Protein AF-A0A417CLR3-F1 (afdb_monomer_lite)

Sequence (162 aa):
MKLKFNLYDEKLYGVNLYFGVDGDDENGKVTCAIEYNNETLTKQTFSVKELASLTEGTSLNSVEILVNDFEKRDGEYTVVIKGTGISSETRVSLLGNINTGSYFRYEESGSYGEYYSILYAIETLNPKHPYVWACALIFALSLLSSYVFYISYEESKVETVK

Radius of gyration: 26.3 Å; chains: 1; bounding box: 64×35×83 Å

Secondary structure (DSSP, 8-state):
-EEEEEESS-EEEEEEE-EEEESS---SEEEEEEEETTEEEEEEEEEHHHH----TTSPPPPEEEE-S---B--EEEEEEEEEES--TT-EEEE---TT--EEEE-TTT-PEEEESS-SEEEEEE----TTHHHHHHHHHHHHHHHHHHHHHHHHHHHHTT-

Foldseek 3Di:
DKDKDWDDLWFFFKKWWFKEKDADDQAWKKKKFKDDPNDTQFIDIDGSVVRHPDDPPDWGDIDITGRPDRDDDGTMMMIDIDIDGDDPRMDMDTFFRAPAFDFDQDPVPSHTDTDHRHSMDTDTDNPDPVCPVVVVVVVVVVVVVVVVVVVVVVVVVVVVVD

Structure (mmCIF, N/CA/C/O backbone):
data_AF-A0A417CLR3-F1
#
_entry.id   AF-A0A417CLR3-F1
#
loop_
_atom_site.group_PDB
_atom_site.id
_atom_site.type_symbol
_atom_site.label_atom_id
_atom_site.label_alt_id
_atom_site.label_comp_id
_atom_site.label_asym_id
_atom_site.label_entity_id
_atom_site.label_seq_id
_atom_site.pdbx_PDB_ins_code
_atom_site.Cartn_x
_atom_site.Cartn_y
_atom_site.Cartn_z
_atom_site.occupancy
_atom_site.B_iso_or_equiv
_atom_site.auth_seq_id
_atom_site.auth_comp_id
_atom_site.auth_asym_id
_atom_site.auth_atom_id
_atom_site.pdbx_PDB_model_num
ATOM 1 N N . MET A 1 1 ? -10.154 -6.281 1.784 1.00 88.00 1 MET A N 1
ATOM 2 C CA . MET A 1 1 ? -10.054 -5.515 0.522 1.00 88.00 1 MET A CA 1
ATOM 3 C C . MET A 1 1 ? -8.765 -5.897 -0.199 1.00 88.00 1 MET A C 1
ATOM 5 O O . MET A 1 1 ? -7.825 -6.313 0.472 1.00 88.00 1 MET A O 1
ATOM 9 N N . LYS A 1 2 ? -8.725 -5.801 -1.534 1.00 91.50 2 LYS A N 1
ATOM 10 C CA . LYS A 1 2 ? -7.504 -5.969 -2.336 1.00 91.50 2 LYS A CA 1
ATOM 11 C C . LYS A 1 2 ? -7.373 -4.801 -3.317 1.00 91.50 2 LYS A C 1
ATOM 13 O O . LYS A 1 2 ? -8.350 -4.498 -3.995 1.00 91.50 2 LYS A O 1
ATOM 18 N N . LEU A 1 3 ? -6.203 -4.175 -3.382 1.00 90.38 3 LEU A N 1
ATOM 19 C CA . LEU A 1 3 ? -5.827 -3.181 -4.393 1.00 90.38 3 LEU A CA 1
ATOM 20 C C . LEU A 1 3 ? -4.768 -3.802 -5.297 1.00 90.38 3 LEU A C 1
ATOM 22 O O . LEU A 1 3 ? -3.906 -4.516 -4.795 1.00 90.38 3 LEU A O 1
ATOM 26 N N . LYS A 1 4 ? -4.826 -3.544 -6.600 1.00 91.75 4 LYS A N 1
ATOM 27 C CA . LYS A 1 4 ? -3.886 -4.099 -7.577 1.00 91.75 4 LYS A CA 1
ATOM 28 C C . LYS A 1 4 ? -3.225 -2.981 -8.366 1.00 91.75 4 LYS A C 1
ATOM 30 O O . LYS A 1 4 ? -3.901 -2.022 -8.731 1.00 91.75 4 LYS A O 1
ATOM 35 N N . PHE A 1 5 ? -1.937 -3.122 -8.641 1.00 87.94 5 PHE A N 1
ATOM 36 C CA . PHE A 1 5 ? -1.185 -2.211 -9.500 1.00 87.94 5 PHE A CA 1
ATOM 37 C C . PHE A 1 5 ? -0.044 -2.953 -10.197 1.00 87.94 5 PHE A C 1
ATOM 39 O O . PHE A 1 5 ? 0.398 -3.993 -9.720 1.00 87.94 5 PHE A O 1
ATOM 46 N N . ASN A 1 6 ? 0.430 -2.416 -11.319 1.00 86.88 6 ASN A N 1
ATOM 47 C CA . ASN A 1 6 ? 1.553 -2.978 -12.065 1.00 86.88 6 ASN A CA 1
ATOM 48 C C . ASN A 1 6 ? 2.767 -2.061 -11.958 1.00 86.88 6 ASN A C 1
ATOM 50 O O . ASN A 1 6 ? 2.616 -0.842 -12.037 1.00 86.88 6 ASN A O 1
ATOM 54 N N . LEU A 1 7 ? 3.950 -2.656 -11.834 1.00 83.62 7 LEU A N 1
ATOM 55 C CA . LEU A 1 7 ? 5.230 -1.965 -11.975 1.00 83.62 7 LEU A CA 1
ATOM 56 C C . LEU A 1 7 ? 6.021 -2.570 -13.136 1.00 83.62 7 LEU A C 1
ATOM 58 O O . LEU A 1 7 ? 5.931 -3.773 -13.390 1.00 83.62 7 LEU A O 1
ATOM 62 N N . TYR A 1 8 ? 6.788 -1.727 -13.825 1.00 79.38 8 TYR A N 1
ATOM 63 C CA . TYR A 1 8 ? 7.633 -2.106 -14.957 1.00 79.38 8 TYR A CA 1
ATOM 64 C C . TYR A 1 8 ? 8.989 -1.412 -14.831 1.00 79.38 8 TYR A C 1
ATOM 66 O O . TYR A 1 8 ? 9.036 -0.189 -14.823 1.00 79.38 8 TYR A O 1
ATOM 74 N N . ASP A 1 9 ? 10.066 -2.187 -14.741 1.00 77.56 9 ASP A N 1
ATOM 75 C CA . ASP A 1 9 ? 11.462 -1.759 -14.562 1.00 77.56 9 ASP A CA 1
ATOM 76 C C . ASP A 1 9 ? 11.731 -0.900 -13.304 1.00 77.56 9 ASP A C 1
ATOM 78 O O . ASP A 1 9 ? 12.773 -0.251 -13.163 1.00 77.56 9 ASP A O 1
ATOM 82 N N . GLU A 1 10 ? 10.825 -0.960 -12.331 1.00 77.50 10 GLU A N 1
ATOM 83 C CA . GLU A 1 10 ? 10.840 -0.168 -11.099 1.00 77.50 10 GLU A CA 1
ATOM 84 C C . GLU A 1 10 ? 11.067 -1.066 -9.874 1.00 77.50 10 GLU A C 1
ATOM 86 O O . GLU A 1 10 ? 10.641 -2.224 -9.835 1.00 77.50 10 GLU A O 1
ATOM 91 N N . LYS A 1 11 ? 11.730 -0.538 -8.837 1.00 82.50 11 LYS A N 1
ATOM 92 C CA . LYS A 1 11 ? 11.817 -1.212 -7.531 1.00 82.50 11 LYS A CA 1
ATOM 93 C C . LYS A 1 11 ? 10.723 -0.680 -6.628 1.00 82.50 11 LYS A C 1
ATOM 95 O O . LYS A 1 11 ? 10.694 0.519 -6.377 1.00 82.50 11 LYS A O 1
ATOM 100 N N . LEU A 1 12 ? 9.868 -1.546 -6.093 1.00 86.00 12 LEU A N 1
ATOM 101 C CA . LEU A 1 12 ? 8.887 -1.125 -5.097 1.00 86.00 12 LEU A CA 1
ATOM 102 C C . LEU A 1 12 ? 9.596 -0.812 -3.773 1.00 86.00 12 LEU A C 1
ATOM 104 O O . LEU A 1 12 ? 10.227 -1.690 -3.190 1.00 86.00 12 LEU A O 1
ATOM 108 N N . TYR A 1 13 ? 9.483 0.429 -3.309 1.00 86.06 13 TYR A N 1
ATOM 109 C CA . TYR A 1 13 ? 9.964 0.854 -1.996 1.00 86.06 13 TYR A CA 1
ATOM 110 C C . TYR A 1 13 ? 8.880 0.670 -0.935 1.00 86.06 13 TYR A C 1
ATOM 112 O O . TYR A 1 13 ? 9.125 0.092 0.123 1.00 86.06 13 TYR A O 1
ATOM 120 N N . GLY A 1 14 ? 7.654 1.086 -1.249 1.00 87.25 14 GLY A N 1
ATOM 121 C CA . GLY A 1 14 ? 6.552 1.003 -0.308 1.00 87.25 14 GLY A CA 1
ATOM 122 C C . GLY A 1 14 ? 5.226 1.489 -0.870 1.00 87.25 14 GLY A C 1
ATOM 123 O O . GLY A 1 14 ? 5.112 1.888 -2.032 1.00 87.25 14 GLY A O 1
ATOM 124 N N . VAL A 1 15 ? 4.198 1.411 -0.028 1.00 87.56 15 VAL A N 1
ATOM 125 C CA . VAL A 1 15 ? 2.862 1.937 -0.318 1.00 87.56 15 VAL A CA 1
ATOM 126 C C . VAL A 1 15 ? 2.357 2.725 0.881 1.00 87.56 15 VAL A C 1
ATOM 128 O O . VAL A 1 15 ? 2.323 2.208 1.997 1.00 87.56 15 VAL A O 1
ATOM 131 N N . ASN A 1 16 ? 1.895 3.943 0.623 1.00 84.88 16 ASN A N 1
ATOM 132 C CA . ASN A 1 16 ? 1.218 4.792 1.594 1.00 84.88 16 ASN A CA 1
ATOM 133 C C . ASN A 1 16 ? -0.300 4.641 1.466 1.00 84.88 16 ASN A C 1
ATOM 135 O O . ASN A 1 16 ? -0.857 4.843 0.384 1.00 84.88 16 ASN A O 1
ATOM 139 N N . LEU A 1 17 ? -0.970 4.308 2.570 1.00 85.94 17 LEU A N 1
ATOM 140 C CA . LEU A 1 17 ? -2.424 4.152 2.668 1.00 85.94 17 LEU A CA 1
ATOM 141 C C . LEU A 1 17 ? -3.010 5.156 3.662 1.00 85.94 17 LEU A C 1
ATOM 143 O O . LEU A 1 17 ? -2.427 5.389 4.715 1.00 85.94 17 LEU A O 1
ATOM 147 N N . TYR A 1 18 ? -4.194 5.692 3.377 1.00 82.06 18 TYR A N 1
ATOM 148 C CA . TYR A 1 18 ? -4.864 6.663 4.246 1.00 82.06 18 TYR A CA 1
ATOM 149 C C . TYR A 1 18 ? -6.155 6.062 4.798 1.00 82.06 18 TYR A C 1
ATOM 151 O O . TYR A 1 18 ? -7.062 5.711 4.041 1.00 82.06 18 TYR A O 1
ATOM 159 N N . PHE A 1 19 ? -6.241 5.926 6.119 1.00 83.50 19 PHE A N 1
ATOM 160 C CA . PHE A 1 19 ? -7.405 5.351 6.790 1.00 83.50 19 PHE A CA 1
ATOM 161 C C . PHE A 1 19 ? -8.162 6.419 7.569 1.00 83.50 19 PHE A C 1
ATOM 163 O O . PHE A 1 19 ? -7.562 7.175 8.320 1.00 83.50 19 PHE A O 1
ATOM 170 N N . GLY A 1 20 ? -9.483 6.444 7.412 1.00 80.81 20 GLY A N 1
ATOM 171 C CA . GLY A 1 20 ? -10.384 7.163 8.302 1.00 80.81 20 GLY A CA 1
ATOM 172 C C . GLY A 1 20 ? -11.116 6.197 9.219 1.00 80.81 20 GLY A C 1
ATOM 173 O O . GLY A 1 20 ? -11.598 5.156 8.762 1.00 80.81 20 GLY A O 1
ATOM 174 N N . VAL A 1 21 ? -11.208 6.549 10.497 1.00 83.06 21 VAL A N 1
ATOM 175 C CA . VAL A 1 21 ? -11.948 5.796 11.511 1.00 83.06 21 VAL A CA 1
ATOM 176 C C . VAL A 1 21 ? -13.111 6.650 12.003 1.00 83.06 21 VAL A C 1
ATOM 178 O O . VAL A 1 21 ? -12.914 7.811 12.345 1.00 83.06 21 VAL A O 1
ATOM 181 N N . ASP A 1 22 ? -14.306 6.071 12.013 1.00 82.44 22 ASP A N 1
ATOM 182 C CA . ASP A 1 22 ? -15.536 6.684 12.516 1.00 82.44 22 ASP A CA 1
ATOM 183 C C . ASP A 1 22 ? -16.209 5.711 13.493 1.00 82.44 22 ASP A C 1
ATOM 185 O O . ASP A 1 22 ? -16.568 4.595 13.108 1.00 82.44 22 ASP A O 1
ATOM 189 N N . GLY A 1 23 ? -16.317 6.104 14.760 1.00 79.56 23 GLY A N 1
ATOM 190 C CA . GLY A 1 23 ? -16.865 5.292 15.846 1.00 79.56 23 GLY A CA 1
ATOM 191 C C . GLY A 1 23 ? -16.126 5.501 17.168 1.00 79.56 23 GLY A C 1
ATOM 192 O O . GLY A 1 23 ? -14.972 5.922 17.185 1.00 79.56 23 GLY A O 1
ATOM 193 N N . ASP A 1 24 ? -16.797 5.176 18.273 1.00 79.12 24 ASP A N 1
ATOM 194 C CA . ASP A 1 24 ? -16.283 5.411 19.631 1.00 79.12 24 ASP A CA 1
ATOM 195 C C . ASP A 1 24 ? -15.388 4.267 20.151 1.00 79.12 24 ASP A C 1
ATOM 197 O O . ASP A 1 24 ? -14.654 4.435 21.127 1.00 79.12 24 ASP A O 1
ATOM 201 N N . ASP A 1 25 ? -15.439 3.089 19.516 1.00 83.12 25 ASP A N 1
ATOM 202 C CA . ASP A 1 25 ? -14.639 1.923 19.893 1.00 83.12 25 ASP A CA 1
ATOM 203 C C . ASP A 1 25 ? -13.406 1.768 18.988 1.00 83.12 25 ASP A C 1
ATOM 205 O O . ASP A 1 25 ? -13.467 1.230 17.882 1.00 83.12 25 ASP A O 1
ATOM 209 N N . GLU A 1 26 ? -12.251 2.200 19.484 1.00 82.06 26 GLU A N 1
ATOM 210 C CA . GLU A 1 26 ? -10.966 2.108 18.781 1.00 82.06 26 GLU A CA 1
ATOM 211 C C . GLU A 1 26 ? -10.297 0.719 18.886 1.00 82.06 26 GLU A C 1
ATOM 213 O O . GLU A 1 26 ? -9.113 0.560 18.555 1.00 82.06 26 GLU A O 1
ATOM 218 N N . ASN A 1 27 ? -11.013 -0.305 19.368 1.00 88.50 27 ASN A N 1
ATOM 219 C CA . ASN A 1 27 ? -10.502 -1.669 19.419 1.00 88.50 27 ASN A CA 1
ATOM 220 C C . ASN A 1 27 ? -10.424 -2.317 18.029 1.00 88.50 27 ASN A C 1
ATOM 222 O O . ASN A 1 27 ? -11.181 -2.033 17.101 1.00 88.50 27 ASN A O 1
ATOM 226 N N . GLY A 1 28 ? -9.493 -3.261 17.910 1.00 91.69 28 GLY A N 1
ATOM 227 C CA . GLY A 1 28 ? -9.267 -4.025 16.691 1.00 91.69 28 GLY A CA 1
ATOM 228 C C . GLY A 1 28 ? -7.980 -3.641 15.978 1.00 91.69 28 GLY A C 1
ATOM 229 O O . GLY A 1 28 ? -7.191 -2.805 16.428 1.00 91.69 28 GLY A O 1
ATOM 230 N N . LYS A 1 29 ? -7.725 -4.333 14.870 1.00 94.19 29 LYS A N 1
ATOM 231 C CA . LYS A 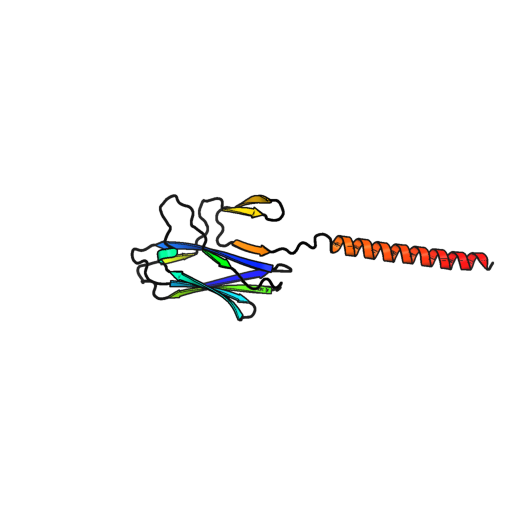1 29 ? -6.492 -4.192 14.094 1.00 94.19 29 LYS A CA 1
ATOM 232 C C . LYS A 1 29 ? -6.776 -4.207 12.605 1.00 94.19 29 LYS A C 1
ATOM 234 O O . LYS A 1 29 ? -7.621 -4.974 12.140 1.00 94.19 29 LYS A O 1
ATOM 239 N N . VAL A 1 30 ? -6.002 -3.427 11.864 1.00 92.88 30 VAL A N 1
ATOM 240 C CA . VAL A 1 30 ? -5.923 -3.477 10.407 1.00 92.88 30 VAL A CA 1
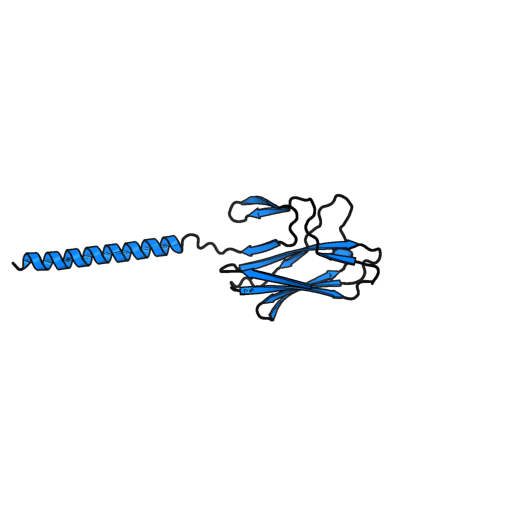ATOM 241 C C . VAL A 1 30 ? -4.566 -4.040 10.028 1.00 92.88 30 VAL A C 1
ATOM 243 O O . VAL A 1 30 ? -3.520 -3.539 10.421 1.00 92.88 30 VAL A O 1
ATOM 246 N N . THR A 1 31 ? -4.585 -5.126 9.272 1.00 95.12 31 THR A N 1
ATOM 247 C CA . THR A 1 31 ? -3.397 -5.749 8.704 1.00 95.12 31 THR A CA 1
ATOM 248 C C . THR A 1 31 ? -3.325 -5.419 7.226 1.00 95.12 31 THR A C 1
ATOM 250 O O . THR A 1 31 ? -4.262 -5.729 6.485 1.00 95.12 31 THR A O 1
ATOM 253 N N . CYS A 1 32 ? -2.198 -4.867 6.797 1.00 94.31 32 CYS A N 1
ATOM 254 C CA . CYS A 1 32 ? -1.906 -4.593 5.401 1.00 94.31 32 CYS A CA 1
ATOM 255 C C . CYS A 1 32 ? -0.710 -5.438 4.960 1.00 94.31 32 CYS A C 1
ATOM 257 O O . CYS A 1 32 ? 0.282 -5.546 5.680 1.00 94.31 32 CYS A O 1
ATOM 259 N N . ALA A 1 33 ? -0.811 -6.060 3.792 1.00 94.75 33 ALA A N 1
ATOM 260 C CA . ALA A 1 33 ? 0.246 -6.876 3.214 1.00 94.75 33 ALA A CA 1
ATOM 261 C C . ALA A 1 33 ? 0.433 -6.524 1.742 1.00 94.75 33 ALA A C 1
ATOM 263 O O . ALA A 1 33 ? -0.553 -6.292 1.045 1.00 94.75 33 ALA A O 1
ATOM 264 N N . ILE A 1 34 ? 1.679 -6.510 1.278 1.00 94.25 34 ILE A N 1
ATOM 265 C CA . ILE A 1 34 ? 2.010 -6.399 -0.143 1.00 94.25 34 ILE A CA 1
ATOM 266 C C . ILE A 1 34 ? 2.350 -7.804 -0.627 1.00 94.25 34 ILE A C 1
ATOM 268 O O . ILE A 1 34 ? 3.243 -8.457 -0.088 1.00 94.25 34 ILE A O 1
ATOM 272 N N . GLU A 1 35 ? 1.611 -8.269 -1.624 1.00 94.38 35 GLU A N 1
ATOM 273 C CA . GLU A 1 35 ? 1.759 -9.577 -2.247 1.00 94.38 35 GLU A CA 1
ATOM 274 C C . GLU A 1 35 ? 2.233 -9.423 -3.698 1.00 94.38 35 GLU A C 1
ATOM 276 O O . GLU A 1 35 ? 1.753 -8.553 -4.427 1.00 94.38 35 GLU A O 1
ATOM 281 N N . TYR A 1 36 ? 3.138 -10.297 -4.126 1.00 92.56 36 TYR A N 1
ATOM 282 C CA . TYR A 1 36 ? 3.590 -10.440 -5.510 1.00 92.56 36 TYR A CA 1
ATOM 283 C C . TYR A 1 36 ? 3.623 -11.933 -5.845 1.00 92.56 36 TYR A C 1
ATOM 285 O O . TYR A 1 36 ? 4.121 -12.724 -5.052 1.00 92.56 36 TYR A O 1
ATOM 293 N N . ASN A 1 37 ? 3.039 -12.347 -6.974 1.00 89.25 37 ASN A N 1
ATOM 294 C CA . ASN A 1 37 ? 2.909 -13.767 -7.347 1.00 89.25 37 ASN A CA 1
ATOM 295 C C . ASN A 1 37 ? 2.333 -14.679 -6.237 1.00 89.25 37 ASN A C 1
ATOM 297 O O . ASN A 1 37 ? 2.715 -15.838 -6.110 1.00 89.25 37 ASN A O 1
ATOM 301 N N . ASN A 1 38 ? 1.373 -14.168 -5.456 1.00 85.88 38 ASN A N 1
ATOM 302 C CA . ASN A 1 38 ? 0.777 -14.823 -4.278 1.00 85.88 38 ASN A CA 1
ATOM 303 C C . ASN A 1 38 ? 1.730 -15.048 -3.087 1.00 85.88 38 ASN A C 1
ATOM 305 O O . ASN A 1 38 ? 1.341 -15.700 -2.118 1.00 85.88 38 ASN A O 1
ATOM 309 N N . GLU A 1 39 ? 2.936 -14.486 -3.115 1.00 91.19 39 GLU A N 1
ATOM 310 C CA . GLU A 1 39 ? 3.852 -14.456 -1.978 1.00 91.19 39 GLU A CA 1
ATOM 311 C C . GLU A 1 39 ? 3.756 -13.113 -1.257 1.00 91.19 39 GLU A C 1
ATOM 313 O O . GLU A 1 39 ? 3.698 -12.054 -1.881 1.00 91.19 39 GLU A O 1
ATOM 318 N N . THR A 1 40 ? 3.722 -13.138 0.075 1.00 93.25 40 THR A N 1
ATOM 319 C CA . THR A 1 40 ? 3.723 -11.917 0.887 1.00 93.25 40 THR A CA 1
ATOM 320 C C . THR A 1 40 ? 5.144 -11.372 1.000 1.00 93.25 40 THR A C 1
ATOM 322 O O . THR A 1 40 ? 5.970 -11.961 1.691 1.00 93.25 40 THR A O 1
ATOM 325 N N . LEU A 1 41 ? 5.405 -10.226 0.370 1.00 92.50 41 LEU A N 1
ATOM 326 C CA . LEU A 1 41 ? 6.697 -9.536 0.434 1.00 92.50 41 LEU A CA 1
ATOM 327 C C . LEU A 1 41 ? 6.902 -8.845 1.783 1.00 92.50 41 LEU A C 1
ATOM 329 O O . LEU A 1 41 ? 7.970 -8.901 2.383 1.00 92.50 41 LEU A O 1
ATOM 333 N N . THR A 1 42 ? 5.861 -8.168 2.258 1.00 93.62 42 THR A N 1
ATOM 334 C CA . THR A 1 42 ? 5.868 -7.462 3.539 1.00 93.62 42 THR A CA 1
ATOM 335 C C . THR A 1 42 ? 4.463 -7.429 4.114 1.00 93.62 42 THR A C 1
ATOM 337 O O . THR A 1 42 ? 3.463 -7.539 3.395 1.00 93.62 42 THR A O 1
ATOM 340 N N . LYS A 1 43 ? 4.385 -7.303 5.434 1.00 94.69 43 LYS A N 1
ATOM 341 C CA . LYS A 1 43 ? 3.136 -7.280 6.180 1.00 94.69 43 LYS A CA 1
ATOM 342 C C . LYS A 1 43 ? 3.311 -6.438 7.426 1.00 94.69 43 LYS A C 1
ATOM 344 O O . LYS A 1 43 ? 4.213 -6.684 8.222 1.00 94.69 43 LYS A O 1
ATOM 349 N N . GLN A 1 44 ? 2.373 -5.531 7.642 1.00 93.88 44 GLN A N 1
ATOM 350 C CA . GLN A 1 44 ? 2.325 -4.702 8.831 1.00 93.88 44 GLN A CA 1
ATOM 351 C C . GLN A 1 44 ? 0.918 -4.700 9.416 1.00 93.88 44 GLN A C 1
ATOM 353 O O . GLN A 1 44 ? -0.073 -4.978 8.738 1.00 93.88 44 GLN A O 1
ATOM 358 N N . THR A 1 45 ? 0.832 -4.500 10.723 1.00 93.75 45 THR A N 1
ATOM 359 C CA . THR A 1 45 ? -0.432 -4.501 11.455 1.00 93.75 45 THR A CA 1
ATOM 360 C C . THR A 1 45 ? -0.478 -3.275 12.337 1.00 93.75 45 THR A C 1
ATOM 362 O O . THR A 1 45 ? 0.449 -3.051 13.108 1.00 93.75 45 THR A O 1
ATOM 365 N N . PHE A 1 46 ? -1.575 -2.542 12.225 1.00 90.19 46 PHE A N 1
ATOM 366 C CA . PHE A 1 46 ? -1.842 -1.298 12.927 1.00 90.19 46 PHE A CA 1
ATOM 367 C C . PHE A 1 46 ? -3.063 -1.493 13.818 1.00 90.19 46 PHE A C 1
ATOM 369 O O . PHE A 1 46 ? -4.001 -2.209 13.445 1.00 90.19 46 PHE A O 1
ATOM 376 N N . SER A 1 47 ? -3.058 -0.904 15.008 1.00 90.50 47 SER A N 1
ATOM 377 C CA . SER A 1 47 ? -4.268 -0.846 15.833 1.00 90.50 47 SER A CA 1
ATOM 378 C C . SER A 1 47 ? -5.241 0.189 15.263 1.00 90.50 47 SER A C 1
ATOM 380 O O . SER A 1 47 ? -4.815 1.171 14.667 1.00 90.50 47 SER A O 1
ATOM 382 N N . VAL A 1 48 ? -6.556 -0.006 15.416 1.00 88.19 48 VAL A N 1
ATOM 383 C CA . VAL A 1 48 ? -7.544 0.987 14.934 1.00 88.19 48 VAL A CA 1
ATOM 384 C C . VAL A 1 48 ? -7.324 2.350 15.601 1.00 88.19 48 VAL A C 1
ATOM 386 O O . VAL A 1 48 ? -7.398 3.376 14.933 1.00 88.19 48 VAL A O 1
ATOM 389 N N . LYS A 1 49 ? -6.921 2.353 16.873 1.00 85.06 49 LYS A N 1
ATOM 390 C CA . LYS A 1 49 ? -6.463 3.539 17.603 1.00 85.06 49 LYS A CA 1
ATOM 391 C C . LYS A 1 49 ? -5.332 4.317 16.920 1.00 85.06 49 LYS A C 1
ATOM 393 O O . LYS A 1 49 ? -5.353 5.541 16.917 1.00 85.06 49 LYS A O 1
ATOM 398 N N . GLU A 1 50 ? -4.347 3.635 16.332 1.00 81.12 50 GLU A N 1
ATOM 399 C CA . GLU A 1 50 ? -3.269 4.300 15.575 1.00 81.12 50 GLU A CA 1
ATOM 400 C C . GLU A 1 50 ? -3.790 4.985 14.303 1.00 81.12 50 GLU A C 1
ATOM 402 O O . GLU A 1 50 ? -3.181 5.942 13.831 1.00 81.12 50 GLU A O 1
ATOM 407 N N . LEU A 1 51 ? -4.917 4.515 13.760 1.00 80.25 51 LEU A N 1
ATOM 408 C CA . LEU A 1 51 ? -5.529 5.041 12.538 1.00 80.25 51 LEU A CA 1
ATOM 409 C C . LEU A 1 51 ? -6.502 6.201 12.801 1.00 80.25 51 LEU A C 1
ATOM 411 O O . LEU A 1 51 ? -6.805 6.954 11.882 1.00 80.25 51 LEU A O 1
ATOM 415 N N . ALA A 1 52 ? -6.998 6.358 14.031 1.00 67.31 52 ALA A N 1
ATOM 416 C CA . ALA A 1 52 ? -8.094 7.267 14.382 1.00 67.31 52 ALA A CA 1
ATOM 417 C C . ALA A 1 52 ? -7.727 8.767 14.418 1.00 67.31 52 ALA A C 1
ATOM 419 O O . ALA A 1 52 ? -8.496 9.575 14.929 1.00 67.31 52 ALA A O 1
ATOM 420 N N . SER A 1 53 ? -6.579 9.178 13.863 1.00 59.69 53 SER A N 1
ATOM 421 C CA . SER A 1 53 ? -6.1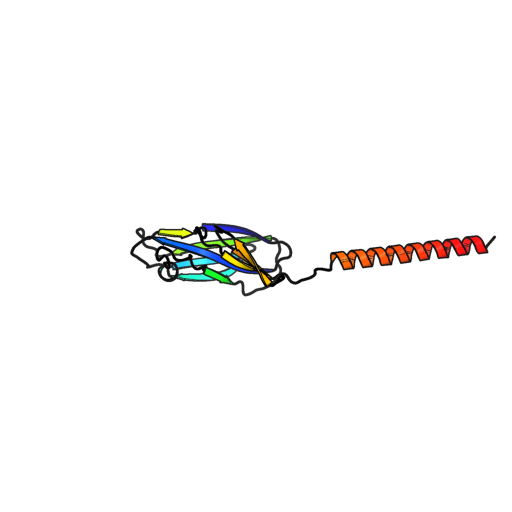44 10.584 13.800 1.00 59.69 53 SER A CA 1
ATOM 422 C C . SER A 1 53 ? -6.968 11.408 12.793 1.00 59.69 53 SER A C 1
ATOM 424 O O . SER A 1 53 ? -6.447 11.885 11.786 1.00 59.69 53 SER A O 1
ATOM 426 N N . LEU A 1 54 ? -8.255 11.587 13.078 1.00 54.84 54 LEU A N 1
ATOM 427 C CA . LEU A 1 54 ? -9.178 12.498 12.409 1.00 54.84 54 LEU A CA 1
ATOM 428 C C . LEU A 1 54 ? -9.651 13.547 13.423 1.00 54.84 54 LEU A C 1
ATOM 430 O O . LEU A 1 54 ? -10.788 13.522 13.883 1.00 54.84 54 LEU A O 1
ATOM 434 N N . THR A 1 55 ? -8.788 14.490 13.798 1.00 43.66 55 THR A N 1
ATOM 435 C CA . THR A 1 55 ? -9.280 15.754 14.362 1.00 43.66 55 THR A CA 1
ATOM 436 C C . THR A 1 55 ? -9.679 16.664 13.205 1.00 43.66 55 THR A C 1
ATOM 438 O O . THR A 1 55 ? -8.894 16.878 12.279 1.00 43.66 55 THR A O 1
ATOM 441 N N . GLU A 1 56 ? -10.916 17.169 13.225 1.00 40.16 56 GLU A N 1
ATOM 442 C CA . GLU A 1 56 ? -11.456 18.070 12.200 1.00 40.16 56 GLU A CA 1
ATOM 443 C C . GLU A 1 56 ? -10.445 19.172 11.834 1.00 40.16 56 GLU A C 1
ATOM 445 O O . GLU A 1 56 ? -9.956 19.904 12.694 1.00 40.16 56 GLU A O 1
ATOM 450 N N . GLY A 1 57 ? -10.107 19.271 10.545 1.00 45.44 57 GLY A N 1
ATOM 451 C CA . GLY A 1 57 ? -9.145 20.250 10.027 1.00 45.44 57 GLY A CA 1
ATOM 452 C C . GLY A 1 57 ? -7.684 19.789 9.965 1.00 45.44 57 GLY A C 1
ATOM 453 O O . GLY A 1 57 ? -6.838 20.572 9.535 1.00 45.44 57 GLY A O 1
ATOM 454 N N . THR A 1 58 ? -7.368 18.546 10.341 1.00 50.69 58 THR A N 1
ATOM 455 C CA . THR A 1 58 ? -6.025 17.964 10.165 1.00 50.69 58 THR A CA 1
ATOM 456 C C . THR A 1 58 ? -5.958 17.036 8.949 1.00 50.69 58 THR A C 1
ATOM 458 O O . THR A 1 58 ? -6.928 16.365 8.599 1.00 50.69 58 THR A O 1
ATOM 461 N N . SER A 1 59 ? -4.812 17.033 8.263 1.00 56.59 59 SER A N 1
ATOM 462 C CA . SER A 1 59 ? -4.509 16.081 7.191 1.00 56.59 59 SER A CA 1
ATOM 463 C C . SER A 1 59 ? -4.504 14.657 7.744 1.00 56.59 59 SER A C 1
ATOM 465 O O . SER A 1 59 ? -3.888 14.407 8.780 1.00 56.59 59 SER A O 1
ATOM 467 N N . LEU A 1 60 ? -5.119 13.716 7.026 1.00 62.22 60 LEU A N 1
ATOM 468 C CA . LEU A 1 60 ? -4.948 12.290 7.299 1.00 62.22 60 LEU A CA 1
ATOM 469 C C . LEU A 1 60 ? -3.460 11.933 7.214 1.00 62.22 60 LEU A C 1
ATOM 471 O O . LEU A 1 60 ? -2.836 12.131 6.169 1.00 62.22 60 LEU A O 1
ATOM 475 N N . ASN A 1 61 ? -2.899 11.384 8.289 1.00 67.44 61 ASN A N 1
ATOM 476 C CA . ASN A 1 61 ? -1.553 10.824 8.239 1.00 67.44 61 ASN A CA 1
ATOM 477 C C . ASN A 1 61 ? -1.585 9.511 7.451 1.00 67.44 61 ASN A C 1
ATOM 479 O O . ASN A 1 61 ? -2.442 8.656 7.690 1.00 67.44 61 ASN A O 1
ATOM 483 N N . SER A 1 62 ? -0.660 9.355 6.504 1.00 74.38 62 SER A N 1
ATOM 484 C CA . SER A 1 62 ? -0.492 8.084 5.811 1.00 74.38 62 SER A CA 1
ATOM 485 C C . SER A 1 62 ? 0.080 7.035 6.749 1.00 74.38 62 SER A C 1
ATOM 487 O O . SER A 1 62 ? 0.908 7.305 7.619 1.00 74.38 62 SER A O 1
ATOM 489 N N . VAL A 1 63 ? -0.334 5.806 6.502 1.00 81.44 63 VAL A N 1
ATOM 490 C CA . VAL A 1 63 ? 0.303 4.612 7.016 1.00 81.44 63 VAL A CA 1
ATOM 491 C C . VAL A 1 63 ? 1.182 4.046 5.913 1.00 81.44 63 VAL A C 1
ATOM 493 O O . VAL A 1 63 ? 0.686 3.648 4.856 1.00 81.44 63 VAL A O 1
ATOM 496 N N . GLU A 1 64 ? 2.481 4.031 6.172 1.00 83.25 64 GLU A N 1
ATOM 497 C CA . GLU A 1 64 ? 3.499 3.567 5.239 1.00 83.25 64 GLU A CA 1
ATOM 498 C C . GLU A 1 64 ? 3.774 2.076 5.443 1.00 83.25 64 GLU A C 1
ATOM 500 O O . GLU A 1 64 ? 3.951 1.609 6.570 1.00 83.25 64 GLU A O 1
ATOM 505 N N . ILE A 1 65 ? 3.805 1.322 4.344 1.00 88.62 65 ILE A N 1
ATOM 506 C CA . ILE A 1 65 ? 4.168 -0.095 4.331 1.00 88.62 65 ILE A CA 1
ATOM 507 C C . ILE A 1 65 ? 5.408 -0.248 3.464 1.00 88.62 65 ILE A C 1
ATOM 509 O O . ILE A 1 65 ? 5.322 -0.223 2.234 1.00 88.62 65 ILE A O 1
ATOM 513 N N . LEU A 1 66 ? 6.548 -0.439 4.119 1.00 87.25 66 LEU A N 1
ATOM 514 C CA . LEU A 1 66 ? 7.842 -0.566 3.462 1.00 87.25 66 LEU A CA 1
ATOM 515 C C . LEU A 1 66 ? 8.119 -2.007 3.028 1.00 87.25 66 LEU A C 1
ATOM 517 O O . LEU A 1 66 ? 7.881 -2.973 3.767 1.00 87.25 66 LEU A O 1
ATOM 521 N N . VAL A 1 67 ? 8.662 -2.144 1.823 1.00 87.38 67 VAL A N 1
ATOM 522 C CA . VAL A 1 67 ? 9.192 -3.395 1.288 1.00 87.38 67 VAL A CA 1
ATOM 523 C C . VAL A 1 67 ? 10.685 -3.432 1.595 1.00 87.38 67 VAL A C 1
ATOM 525 O O . VAL A 1 67 ? 11.454 -2.644 1.066 1.00 87.38 67 VAL A O 1
ATOM 528 N N . ASN A 1 68 ? 11.111 -4.360 2.453 1.00 78.44 68 ASN A N 1
ATOM 529 C CA . ASN A 1 68 ? 12.528 -4.490 2.833 1.00 78.44 68 ASN A CA 1
ATOM 530 C C . ASN A 1 68 ? 13.410 -5.050 1.705 1.00 78.44 68 ASN A C 1
ATOM 532 O O . ASN A 1 68 ? 14.636 -4.994 1.774 1.00 78.44 68 ASN A O 1
ATOM 536 N N . ASP A 1 69 ? 12.777 -5.643 0.699 1.00 73.06 69 ASP A N 1
ATOM 537 C CA . ASP A 1 69 ? 13.415 -6.343 -0.398 1.00 73.06 69 ASP A CA 1
ATOM 538 C C . ASP A 1 69 ? 13.310 -5.519 -1.687 1.00 73.06 69 ASP A C 1
ATOM 540 O O . ASP A 1 69 ? 12.310 -5.565 -2.406 1.00 73.06 69 ASP A O 1
ATOM 544 N N . PHE A 1 70 ? 14.358 -4.737 -1.953 1.00 70.81 70 PHE A N 1
ATOM 545 C CA . PHE A 1 70 ? 14.447 -3.788 -3.068 1.00 70.81 70 PHE A CA 1
ATOM 546 C C . PHE A 1 70 ? 14.901 -4.442 -4.385 1.00 70.81 70 PHE A C 1
ATOM 548 O O . PHE A 1 70 ? 15.655 -3.843 -5.171 1.00 70.81 70 PHE A O 1
ATOM 555 N N . GLU A 1 71 ? 14.500 -5.688 -4.623 1.00 77.94 71 GLU A N 1
ATOM 556 C CA . GLU A 1 71 ? 14.654 -6.336 -5.921 1.00 77.94 71 GLU A CA 1
ATOM 557 C C . GLU A 1 71 ? 13.732 -5.697 -6.967 1.00 77.94 71 GLU A C 1
ATOM 559 O O . GLU A 1 71 ? 12.584 -5.345 -6.694 1.00 77.94 71 GLU A O 1
ATOM 564 N N . LYS A 1 72 ? 14.237 -5.554 -8.199 1.00 78.00 72 LYS A N 1
ATOM 565 C CA . LYS A 1 72 ? 13.393 -5.182 -9.339 1.00 78.00 72 LYS A CA 1
ATOM 566 C C . LYS A 1 72 ? 12.511 -6.370 -9.692 1.00 78.00 72 LYS A C 1
ATOM 568 O O . LYS A 1 72 ? 13.040 -7.436 -10.008 1.00 78.00 72 LYS A O 1
ATOM 573 N N . ARG A 1 73 ? 11.192 -6.185 -9.673 1.00 82.56 73 ARG A N 1
ATOM 574 C CA . ARG A 1 73 ? 10.245 -7.202 -10.141 1.00 82.56 73 ARG A CA 1
ATOM 575 C C . ARG A 1 73 ? 9.160 -6.539 -10.965 1.00 82.56 73 ARG A C 1
ATOM 577 O O . ARG A 1 73 ? 8.421 -5.692 -10.459 1.00 82.56 73 ARG A O 1
ATOM 584 N N . ASP A 1 74 ? 9.076 -6.969 -12.212 1.00 84.88 74 ASP A N 1
ATOM 585 C CA . ASP A 1 74 ? 8.044 -6.536 -13.139 1.00 84.88 74 ASP A CA 1
ATOM 586 C C . ASP A 1 74 ? 6.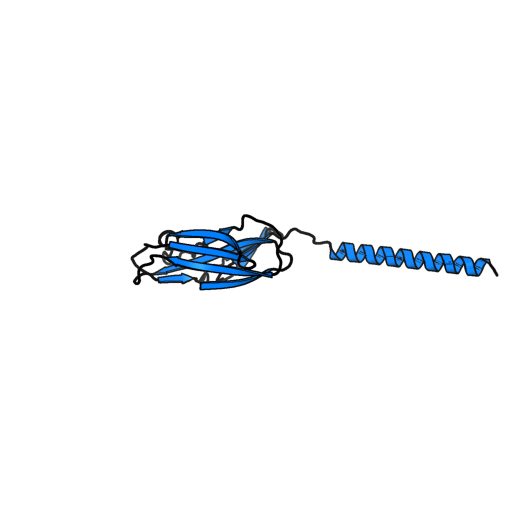777 -7.351 -12.920 1.00 84.88 74 ASP A C 1
ATOM 588 O O . ASP A 1 74 ? 6.833 -8.572 -12.775 1.00 84.88 74 ASP A O 1
ATOM 592 N N . GLY A 1 75 ? 5.624 -6.691 -12.961 1.00 87.19 75 GLY A N 1
ATOM 593 C CA . GLY A 1 75 ? 4.331 -7.366 -12.942 1.00 87.19 75 GLY A CA 1
ATOM 594 C C . GLY A 1 75 ? 3.342 -6.796 -11.938 1.00 87.19 75 GLY A C 1
ATOM 595 O O . GLY A 1 75 ? 3.473 -5.662 -11.473 1.00 87.19 75 GLY A O 1
ATOM 596 N N . GLU A 1 76 ? 2.313 -7.596 -11.653 1.00 92.44 76 GLU A N 1
ATOM 597 C CA . GLU A 1 76 ? 1.182 -7.208 -10.810 1.00 92.44 76 GLU A CA 1
ATOM 598 C C . GLU A 1 76 ? 1.500 -7.421 -9.327 1.00 92.44 76 GLU A C 1
ATOM 600 O O . GLU A 1 76 ? 1.794 -8.529 -8.875 1.00 92.44 76 GLU A O 1
ATOM 605 N N . TYR A 1 77 ? 1.358 -6.351 -8.558 1.00 92.62 77 TYR A N 1
ATOM 606 C CA . TYR A 1 77 ? 1.393 -6.346 -7.106 1.00 92.62 77 TYR A CA 1
ATOM 607 C C . TYR A 1 77 ? -0.027 -6.221 -6.567 1.00 92.62 77 TYR A C 1
ATOM 609 O O . TYR A 1 77 ? -0.892 -5.564 -7.153 1.00 92.62 77 TYR A O 1
ATOM 617 N N . THR A 1 78 ? -0.271 -6.833 -5.412 1.00 94.69 78 THR A N 1
ATOM 618 C CA . THR A 1 78 ? -1.547 -6.748 -4.706 1.00 94.69 78 THR A CA 1
ATOM 619 C C . THR A 1 78 ? -1.336 -6.270 -3.276 1.00 94.69 78 THR A C 1
ATOM 621 O O . THR A 1 78 ? -0.646 -6.917 -2.499 1.00 94.69 78 THR A O 1
ATOM 624 N N . VAL A 1 79 ? -1.996 -5.184 -2.881 1.00 93.88 79 VAL A N 1
ATOM 625 C CA . VAL A 1 79 ? -2.096 -4.781 -1.472 1.00 93.88 79 VAL A CA 1
ATOM 626 C C . VAL A 1 79 ? -3.350 -5.408 -0.878 1.00 93.88 79 VAL A C 1
ATOM 628 O O . VAL A 1 79 ? -4.472 -5.128 -1.306 1.00 93.88 79 VAL A O 1
ATOM 631 N N . VAL A 1 80 ? -3.173 -6.269 0.118 1.00 94.88 80 VAL A N 1
ATOM 632 C CA . VAL A 1 80 ? -4.250 -6.949 0.836 1.00 94.88 80 VAL A CA 1
ATOM 633 C C . VAL A 1 80 ? -4.469 -6.282 2.185 1.00 94.88 80 VAL A C 1
ATOM 635 O O . VAL A 1 80 ? -3.579 -6.262 3.028 1.00 94.88 80 VAL A O 1
ATOM 638 N N . ILE A 1 81 ? -5.687 -5.793 2.409 1.00 93.88 81 ILE A N 1
ATOM 639 C CA . ILE A 1 81 ? -6.090 -5.106 3.641 1.00 93.88 81 ILE A CA 1
ATOM 640 C C . ILE A 1 81 ? -7.152 -5.950 4.348 1.00 93.88 81 ILE A C 1
ATOM 642 O O . ILE A 1 81 ? -8.180 -6.302 3.750 1.00 93.88 81 ILE A O 1
ATOM 646 N N . LYS A 1 82 ? -6.915 -6.282 5.619 1.00 94.69 82 LYS A N 1
ATOM 647 C CA . LYS A 1 82 ? -7.801 -7.103 6.458 1.00 94.69 82 LYS A CA 1
ATOM 648 C C . LYS A 1 82 ? -8.011 -6.448 7.822 1.00 94.69 82 LYS A C 1
ATOM 650 O O . LYS A 1 82 ? -7.046 -6.215 8.538 1.00 94.69 82 LYS A O 1
ATOM 655 N N . GLY A 1 83 ? -9.268 -6.206 8.188 1.00 92.88 83 GLY A N 1
ATOM 656 C CA . GLY A 1 83 ? -9.655 -5.817 9.544 1.00 92.88 83 GLY A CA 1
ATOM 657 C C . GLY A 1 83 ? -9.958 -7.044 10.404 1.00 92.88 83 GLY A C 1
ATOM 658 O O . GLY A 1 83 ? -10.565 -8.000 9.921 1.00 92.88 83 GLY A O 1
ATOM 659 N N . THR A 1 84 ? -9.542 -7.029 11.668 1.00 94.44 84 THR A N 1
ATOM 660 C CA . THR A 1 84 ? -9.808 -8.099 12.642 1.00 94.44 84 THR A CA 1
ATOM 661 C C . THR A 1 84 ? -10.167 -7.510 13.998 1.00 94.44 84 THR A C 1
ATOM 663 O O . THR A 1 84 ? -9.438 -6.653 14.495 1.00 94.44 84 THR A O 1
ATOM 666 N N . GLY A 1 85 ? -11.249 -8.001 14.609 1.00 93.00 85 GLY A N 1
ATOM 667 C CA . GLY A 1 85 ? -11.675 -7.566 15.944 1.00 93.00 85 GLY A CA 1
ATOM 668 C C . GLY A 1 85 ? -12.120 -6.104 16.016 1.00 93.00 85 GLY A C 1
ATOM 669 O O . GLY A 1 85 ? -12.024 -5.514 17.081 1.00 93.00 85 GLY A O 1
ATOM 670 N N . ILE A 1 86 ? -12.541 -5.528 14.887 1.00 90.94 86 ILE A N 1
ATOM 671 C CA . ILE A 1 86 ? -13.119 -4.182 14.816 1.00 90.94 86 ILE A CA 1
ATOM 672 C C . ILE A 1 86 ? -14.590 -4.296 15.219 1.00 90.94 86 ILE A C 1
ATOM 674 O O . ILE A 1 86 ? -15.286 -5.183 14.714 1.00 90.94 86 ILE A O 1
ATOM 678 N N . SER A 1 87 ? -15.039 -3.433 16.131 1.00 88.88 87 SER A N 1
ATOM 679 C CA . SER A 1 87 ? -16.441 -3.378 16.554 1.00 88.88 87 SER A CA 1
ATOM 680 C C . SER A 1 87 ? -17.372 -3.138 15.368 1.00 88.88 87 SER A C 1
ATOM 682 O O . SER A 1 87 ? -17.026 -2.429 14.426 1.00 88.88 87 SER A O 1
ATOM 684 N N . SER A 1 88 ? -18.585 -3.694 15.417 1.00 87.00 88 SER A N 1
ATOM 685 C CA . SER A 1 88 ? -19.622 -3.409 14.417 1.00 87.00 88 SER A CA 1
ATOM 686 C C . SER A 1 88 ? -20.077 -1.947 14.418 1.00 87.00 88 SER A C 1
ATOM 688 O O . SER A 1 88 ? -20.678 -1.497 13.445 1.00 87.00 88 SER A O 1
ATOM 690 N N . GLU A 1 89 ? -19.811 -1.226 15.507 1.00 86.25 89 GLU A N 1
ATOM 691 C CA . GLU A 1 89 ? -20.115 0.199 15.665 1.00 86.25 89 GLU A CA 1
ATOM 692 C C . GLU A 1 89 ? -18.988 1.096 15.132 1.00 86.25 89 GLU A C 1
ATOM 694 O O . GLU A 1 89 ? -19.206 2.286 14.927 1.00 86.25 89 GLU A O 1
ATOM 699 N N . THR A 1 90 ? -17.819 0.520 14.828 1.00 84.75 90 THR A N 1
ATOM 700 C CA . THR A 1 90 ? -16.653 1.245 14.316 1.00 84.75 90 THR A CA 1
ATOM 701 C C . THR A 1 90 ? -16.454 0.968 12.837 1.00 84.75 90 THR A C 1
ATOM 703 O O . THR A 1 90 ? -16.305 -0.171 12.387 1.00 84.75 90 THR A O 1
ATOM 706 N N . ARG A 1 91 ? -16.405 2.036 12.049 1.00 85.81 91 ARG A N 1
ATOM 707 C CA . ARG A 1 91 ? -16.157 1.991 10.612 1.00 85.81 91 ARG A CA 1
ATOM 708 C C . ARG A 1 91 ? -14.720 2.392 10.340 1.00 85.81 91 ARG A C 1
ATOM 710 O O . ARG A 1 91 ? -14.290 3.478 10.706 1.00 85.81 91 ARG A O 1
ATOM 717 N N . VAL A 1 92 ? -13.996 1.533 9.629 1.00 86.19 92 VAL A N 1
ATOM 718 C CA . VAL A 1 92 ? -12.674 1.860 9.087 1.00 86.19 92 VAL A CA 1
ATOM 719 C C . VAL A 1 92 ? -12.777 1.934 7.573 1.00 86.19 92 VAL A C 1
ATOM 721 O O . VAL A 1 92 ? -13.100 0.945 6.912 1.00 86.19 92 VAL A O 1
ATOM 724 N N . SER A 1 93 ? -12.507 3.114 7.031 1.00 83.50 93 SER A N 1
ATOM 725 C CA . SER A 1 93 ? -12.587 3.414 5.605 1.00 83.50 93 SER A CA 1
ATOM 726 C C . SER A 1 93 ? -11.198 3.699 5.054 1.00 83.50 93 SER A C 1
ATOM 728 O O . SER A 1 93 ? -10.415 4.402 5.684 1.00 83.50 93 SER A O 1
ATOM 730 N N . LEU A 1 94 ? -10.892 3.183 3.865 1.00 82.94 94 LEU A N 1
ATOM 731 C CA . LEU A 1 94 ? -9.748 3.665 3.095 1.00 82.94 94 LEU A CA 1
ATOM 732 C C . LEU A 1 94 ? -10.193 4.932 2.361 1.00 82.94 94 LEU A C 1
ATOM 734 O O . LEU A 1 94 ? -11.159 4.885 1.596 1.00 82.94 94 LEU A O 1
ATOM 738 N N . LEU A 1 95 ? -9.531 6.051 2.625 1.00 74.56 95 LEU A N 1
ATOM 739 C CA . LEU A 1 95 ? -9.928 7.362 2.127 1.00 74.56 95 LEU A CA 1
ATOM 740 C C . LEU A 1 95 ? -8.932 7.880 1.094 1.00 74.56 95 LEU A C 1
ATOM 742 O O . LEU A 1 95 ? -7.732 7.646 1.190 1.00 74.56 95 LEU A O 1
ATOM 746 N N . GLY A 1 96 ? -9.441 8.626 0.112 1.00 65.62 96 GLY A N 1
ATOM 747 C CA . GLY A 1 96 ? -8.614 9.617 -0.572 1.00 65.62 96 GLY A CA 1
ATOM 748 C C . GLY A 1 96 ? -8.180 10.670 0.435 1.00 65.62 96 GLY A C 1
ATOM 749 O O . GLY A 1 96 ? -8.976 11.016 1.302 1.00 65.62 96 GLY A O 1
ATOM 750 N N . ASN A 1 97 ? -6.960 11.192 0.343 1.00 60.53 97 ASN A N 1
ATOM 751 C CA . ASN A 1 97 ? -6.554 12.343 1.136 1.00 60.53 97 ASN A CA 1
ATOM 752 C C . ASN A 1 97 ? -7.395 13.563 0.721 1.00 60.53 97 ASN A C 1
ATOM 754 O O . ASN A 1 97 ? -7.064 14.287 -0.219 1.00 60.53 97 ASN A O 1
ATOM 758 N N . ILE A 1 98 ? -8.538 13.740 1.381 1.00 51.69 98 ILE A N 1
ATOM 759 C CA . ILE A 1 98 ? -9.524 14.764 1.059 1.00 51.69 98 ILE A CA 1
ATOM 760 C C . ILE A 1 98 ? -8.919 16.124 1.432 1.00 51.69 98 ILE A C 1
ATOM 762 O O . ILE A 1 98 ? -8.644 16.390 2.597 1.00 51.69 98 ILE A O 1
ATOM 766 N N . ASN A 1 99 ? -8.735 16.997 0.440 1.00 48.12 99 ASN A N 1
ATOM 767 C CA . ASN A 1 99 ? -8.429 18.424 0.618 1.00 48.12 99 ASN A CA 1
ATOM 768 C C . ASN A 1 99 ? -7.109 18.827 1.301 1.00 48.12 99 ASN A C 1
ATOM 770 O O . ASN A 1 99 ? -6.969 19.997 1.655 1.00 48.12 99 ASN A O 1
ATOM 774 N N . THR A 1 100 ? -6.103 17.956 1.401 1.00 52.69 100 THR A N 1
ATOM 775 C CA . THR A 1 100 ? -4.733 18.425 1.675 1.00 52.69 100 THR A CA 1
ATOM 776 C C . THR A 1 100 ? -3.811 18.046 0.525 1.00 52.69 100 THR A C 1
ATOM 778 O O . THR A 1 100 ? -3.744 16.884 0.123 1.00 52.69 100 THR A O 1
ATOM 781 N N . GLY A 1 101 ? -3.156 19.052 -0.066 1.00 52.22 101 GLY A N 1
ATOM 782 C CA . GLY A 1 101 ? -2.094 18.828 -1.038 1.00 52.22 101 GLY A CA 1
ATOM 783 C C . GLY A 1 101 ? -1.040 17.950 -0.379 1.00 52.22 101 GLY A C 1
ATOM 784 O O . GLY A 1 101 ? -0.421 18.341 0.608 1.00 52.22 101 GLY A O 1
ATOM 785 N N . SER A 1 102 ? -0.886 16.724 -0.866 1.00 57.78 102 SER A N 1
ATOM 786 C CA . SER A 1 102 ? 0.201 15.861 -0.426 1.00 57.78 102 SER A CA 1
ATOM 787 C C . SER A 1 102 ? 1.446 16.302 -1.180 1.00 57.78 102 SER A C 1
ATOM 789 O O . SER A 1 102 ? 1.482 16.236 -2.411 1.00 57.78 102 SER A O 1
ATOM 791 N N . TYR A 1 103 ? 2.429 16.809 -0.440 1.00 57.28 103 TYR A N 1
ATOM 792 C CA . TYR A 1 103 ? 3.704 17.249 -0.988 1.00 57.28 103 TYR A CA 1
ATOM 793 C C . TYR A 1 103 ? 4.659 16.064 -1.036 1.00 57.28 103 TYR A C 1
ATOM 795 O O . TYR A 1 103 ? 5.252 15.692 -0.026 1.00 57.28 103 TYR A O 1
ATOM 803 N N . PHE A 1 104 ? 4.835 15.488 -2.219 1.00 59.69 104 PHE A N 1
ATOM 804 C CA . PHE A 1 104 ? 5.833 14.448 -2.434 1.00 59.69 104 PHE A CA 1
ATOM 805 C C . PHE A 1 104 ? 7.103 15.084 -2.966 1.00 59.69 104 PHE A C 1
ATOM 807 O O . PHE A 1 104 ? 7.083 15.760 -3.997 1.00 59.69 104 PHE A O 1
ATOM 814 N N . ARG A 1 105 ? 8.219 14.875 -2.270 1.00 57.31 105 ARG A N 1
ATOM 815 C CA . ARG A 1 105 ? 9.524 15.258 -2.796 1.00 57.31 105 ARG A CA 1
ATOM 816 C C . ARG A 1 105 ? 9.938 14.230 -3.838 1.00 57.31 105 ARG A C 1
ATOM 818 O O . ARG A 1 105 ? 10.163 13.072 -3.507 1.00 57.31 105 ARG A O 1
ATOM 825 N N . TYR A 1 106 ? 10.101 14.660 -5.079 1.00 58.34 106 TYR A N 1
ATOM 826 C CA . TYR A 1 106 ? 10.756 13.833 -6.081 1.00 58.34 106 TYR A CA 1
ATOM 827 C C . TYR A 1 106 ? 12.244 13.763 -5.741 1.00 58.34 106 TYR A C 1
ATOM 829 O O . TYR A 1 106 ? 12.934 14.786 -5.787 1.00 58.34 106 TYR A O 1
ATOM 837 N N . GLU A 1 107 ? 12.757 12.578 -5.408 1.00 56.03 107 GLU A N 1
ATOM 838 C CA . GLU A 1 107 ? 14.183 12.414 -5.099 1.00 56.03 107 GLU A CA 1
ATOM 839 C C . GLU A 1 107 ? 15.080 12.886 -6.253 1.00 56.03 107 GLU A C 1
ATOM 841 O O . GLU A 1 107 ? 16.138 13.471 -6.022 1.00 56.03 107 GLU A O 1
ATOM 846 N N . GLU A 1 108 ? 14.640 12.706 -7.502 1.00 53.03 108 GLU A N 1
ATOM 847 C CA . GLU A 1 108 ? 15.450 13.031 -8.676 1.00 53.03 108 GLU A CA 1
ATOM 848 C C . GLU A 1 108 ? 15.612 14.527 -8.949 1.00 53.03 108 GLU A C 1
ATOM 850 O O . GLU A 1 108 ? 16.683 14.943 -9.394 1.00 53.03 108 GLU A O 1
ATOM 855 N N . SER A 1 109 ? 14.566 15.323 -8.722 1.00 58.56 109 SER A N 1
ATOM 856 C CA . SER A 1 109 ? 14.564 16.762 -9.012 1.00 58.56 109 SER A CA 1
ATOM 857 C C . SER A 1 109 ? 14.673 17.621 -7.754 1.00 58.56 109 SER A C 1
ATOM 859 O O . SER A 1 109 ? 14.807 18.839 -7.852 1.00 58.56 109 SER A O 1
ATOM 861 N N . GLY A 1 110 ? 14.545 17.014 -6.569 1.00 61.06 110 GLY A N 1
ATOM 862 C CA . GLY A 1 110 ? 14.417 17.710 -5.289 1.00 61.06 110 GLY A CA 1
ATOM 863 C C . GLY A 1 110 ? 13.169 18.592 -5.182 1.00 61.06 110 GLY A C 1
ATOM 864 O O . GLY A 1 110 ? 12.999 19.269 -4.170 1.00 61.06 110 GLY A O 1
ATOM 865 N N . SER A 1 111 ? 12.319 18.593 -6.211 1.00 56.56 111 SER A N 1
ATOM 866 C CA . SER A 1 111 ? 11.119 19.414 -6.304 1.00 56.56 111 SER A CA 1
ATOM 867 C C . SER A 1 111 ? 9.966 18.722 -5.588 1.00 56.56 111 SER A C 1
ATOM 869 O O . SER A 1 111 ? 9.9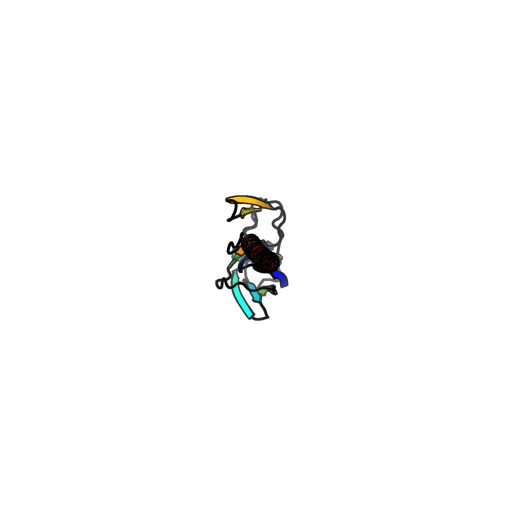31 17.495 -5.503 1.00 56.56 111 SER A O 1
ATOM 871 N N . TYR A 1 112 ? 9.013 19.502 -5.093 1.00 61.72 112 TYR A N 1
ATOM 872 C CA . TYR A 1 112 ? 7.798 18.965 -4.492 1.00 61.72 112 TYR A CA 1
ATOM 873 C C . TYR A 1 112 ? 6.681 18.951 -5.533 1.00 61.72 112 TYR A C 1
ATOM 875 O O . TYR A 1 112 ? 6.397 19.973 -6.157 1.00 61.72 112 TYR A O 1
ATOM 883 N N . GLY A 1 113 ? 6.073 17.786 -5.739 1.00 61.72 113 GLY A N 1
ATOM 884 C CA . GLY A 1 113 ? 4.818 17.646 -6.464 1.00 61.72 113 GLY A CA 1
ATOM 885 C C . GLY A 1 113 ? 3.660 17.742 -5.487 1.00 61.72 113 GLY A C 1
ATOM 886 O O . GLY A 1 113 ? 3.669 17.053 -4.469 1.00 61.72 113 GLY A O 1
ATOM 887 N N . GLU A 1 114 ? 2.683 18.588 -5.793 1.00 63.97 114 GLU A N 1
ATOM 888 C CA . GLU A 1 114 ? 1.451 18.682 -5.020 1.00 63.97 114 GLU A CA 1
ATOM 889 C C . GLU A 1 114 ? 0.364 17.852 -5.694 1.00 63.97 114 GLU A C 1
ATOM 891 O O . GLU A 1 114 ? 0.065 18.027 -6.877 1.00 63.97 114 GLU A O 1
ATOM 896 N N . TYR A 1 115 ? -0.229 16.946 -4.929 1.00 63.44 115 TYR A N 1
ATOM 897 C CA . TYR A 1 115 ? -1.298 16.089 -5.408 1.00 63.44 115 TYR A CA 1
ATOM 898 C C . TYR A 1 115 ? -2.480 16.130 -4.451 1.00 63.44 115 TYR A C 1
ATOM 900 O O . TYR A 1 115 ? -2.327 15.999 -3.236 1.00 63.44 115 TYR A O 1
ATOM 908 N N . TYR A 1 116 ? -3.673 16.279 -5.015 1.00 62.91 116 TYR A N 1
ATOM 909 C CA . TYR A 1 116 ? -4.916 16.406 -4.266 1.00 62.91 116 TYR A CA 1
ATOM 910 C C . TYR A 1 116 ? -5.719 15.108 -4.352 1.00 62.91 116 TYR A C 1
ATOM 912 O O . TYR A 1 116 ? -5.812 14.510 -5.422 1.00 62.91 116 TYR A O 1
ATOM 920 N N . SER A 1 117 ? -6.363 14.704 -3.253 1.00 64.31 117 SER A N 1
ATOM 921 C CA . SER A 1 117 ? -7.321 13.582 -3.244 1.00 64.31 117 SER A CA 1
ATOM 922 C C . SER A 1 117 ? -6.741 12.213 -3.629 1.00 64.31 117 SER A C 1
ATOM 924 O O . SER A 1 117 ? -7.454 11.372 -4.173 1.00 64.31 117 SER A O 1
ATOM 926 N N . ILE A 1 118 ? -5.462 11.951 -3.331 1.00 67.50 118 ILE A N 1
ATOM 927 C CA . ILE A 1 118 ? -4.839 10.640 -3.587 1.00 67.50 118 ILE A CA 1
ATOM 928 C C . ILE A 1 118 ? -5.389 9.575 -2.631 1.00 67.50 118 ILE A C 1
ATOM 930 O O . ILE A 1 118 ? -5.370 9.771 -1.423 1.00 67.50 118 ILE A O 1
ATOM 934 N N . LEU A 1 119 ? -5.813 8.423 -3.161 1.00 70.25 119 LEU A N 1
ATOM 935 C CA . LEU A 1 119 ? -6.258 7.255 -2.380 1.00 70.25 119 LEU A CA 1
ATOM 936 C C . LEU A 1 119 ? -5.107 6.459 -1.748 1.00 70.25 119 LEU A C 1
ATOM 938 O O . LEU A 1 119 ? -5.217 5.984 -0.622 1.00 70.25 119 LEU A O 1
ATOM 942 N N . TYR A 1 120 ? -4.014 6.291 -2.484 1.00 72.06 120 TYR A N 1
ATOM 943 C CA . TYR A 1 120 ? -2.779 5.666 -2.023 1.00 72.06 120 TYR A CA 1
ATOM 944 C C . TYR A 1 120 ? -1.622 6.138 -2.906 1.00 72.06 120 TYR A C 1
ATOM 946 O O . TYR A 1 120 ? -1.831 6.428 -4.087 1.00 72.06 120 TYR A O 1
ATOM 954 N N . ALA A 1 121 ? -0.413 6.198 -2.354 1.00 76.75 121 ALA A N 1
ATOM 955 C CA . ALA A 1 121 ? 0.794 6.499 -3.121 1.00 76.75 121 ALA A CA 1
ATOM 956 C C . ALA A 1 121 ? 1.688 5.260 -3.182 1.00 76.75 121 ALA A C 1
ATOM 958 O O . ALA A 1 121 ? 1.875 4.578 -2.175 1.00 76.75 121 ALA A O 1
ATOM 959 N N . ILE A 1 122 ? 2.204 4.960 -4.373 1.00 80.44 122 ILE A N 1
ATOM 960 C CA . ILE A 1 122 ? 3.197 3.907 -4.580 1.00 80.44 122 ILE A CA 1
ATOM 961 C C . ILE A 1 122 ? 4.549 4.594 -4.663 1.00 80.44 122 ILE A C 1
ATOM 963 O O . ILE A 1 122 ? 4.736 5.490 -5.485 1.00 80.44 122 ILE A O 1
ATOM 967 N N . GLU A 1 123 ? 5.478 4.166 -3.825 1.00 73.75 123 GLU A N 1
ATOM 968 C CA . GLU A 1 123 ? 6.836 4.681 -3.823 1.00 73.75 123 GLU A CA 1
ATOM 969 C C . GLU A 1 123 ? 7.732 3.684 -4.539 1.00 73.75 123 GLU A C 1
ATOM 971 O O . GLU A 1 123 ? 7.785 2.504 -4.176 1.00 73.75 123 GLU A O 1
ATOM 976 N N . THR A 1 124 ? 8.423 4.151 -5.575 1.00 75.88 124 THR A N 1
ATOM 977 C CA . THR A 1 124 ? 9.406 3.351 -6.297 1.00 75.88 124 THR A CA 1
ATOM 978 C C . THR A 1 124 ? 10.790 3.968 -6.178 1.00 75.88 124 THR A C 1
ATOM 980 O O . THR A 1 124 ? 10.961 5.186 -6.193 1.00 75.88 124 THR A O 1
ATOM 983 N N . LEU A 1 125 ? 11.799 3.111 -6.049 1.00 69.44 125 LEU A N 1
ATOM 984 C CA . LEU A 1 125 ? 13.195 3.496 -6.171 1.00 69.44 125 LEU A CA 1
ATOM 985 C C . LEU A 1 125 ? 13.620 3.250 -7.613 1.00 69.44 125 LEU A C 1
ATOM 987 O O . LEU A 1 125 ? 13.771 2.104 -8.037 1.00 69.44 125 LEU A O 1
ATOM 991 N N . ASN A 1 126 ? 13.862 4.327 -8.349 1.00 64.44 126 ASN A N 1
ATOM 992 C CA . ASN A 1 126 ? 14.417 4.245 -9.690 1.00 64.44 126 ASN A CA 1
ATOM 993 C C . ASN A 1 126 ? 15.946 4.101 -9.612 1.00 64.44 126 ASN A C 1
ATOM 995 O O . ASN A 1 126 ? 16.634 5.072 -9.278 1.00 64.44 126 ASN A O 1
ATOM 999 N N . PRO A 1 127 ? 16.560 2.941 -9.928 1.00 55.12 127 PRO A N 1
ATOM 1000 C CA . PRO A 1 127 ? 17.982 2.937 -10.219 1.00 55.12 127 PRO A CA 1
ATOM 1001 C C . PRO A 1 127 ? 18.170 3.612 -11.576 1.00 55.12 127 PRO A C 1
ATOM 1003 O O . PRO A 1 127 ? 17.906 3.035 -12.630 1.00 55.12 127 PRO A O 1
ATOM 1006 N N . LYS A 1 128 ? 18.626 4.864 -11.529 1.00 51.84 128 LYS A N 1
ATOM 1007 C CA . LYS A 1 128 ? 19.002 5.666 -12.691 1.00 51.84 128 LYS A CA 1
ATOM 1008 C C . LYS A 1 128 ? 19.898 4.869 -13.645 1.00 51.84 128 LYS A C 1
ATOM 1010 O O . LYS A 1 128 ? 21.110 4.774 -13.451 1.00 51.84 128 LYS A O 1
ATOM 1015 N N . HIS A 1 129 ? 19.327 4.431 -14.762 1.00 57.06 129 HIS A N 1
ATOM 1016 C CA . HIS A 1 129 ? 20.078 4.202 -15.994 1.00 57.06 129 HIS A CA 1
ATOM 1017 C C . HIS A 1 129 ? 19.601 5.153 -17.104 1.00 57.06 129 HIS A C 1
ATOM 1019 O O . HIS A 1 129 ? 19.204 4.697 -18.177 1.00 57.06 129 HIS A O 1
ATOM 1025 N N . PRO A 1 130 ? 19.680 6.485 -16.896 1.00 56.44 130 PRO A N 1
ATOM 1026 C CA . PRO A 1 130 ? 19.159 7.500 -17.821 1.00 56.44 130 PRO A CA 1
ATOM 1027 C C . PRO A 1 130 ? 19.820 7.483 -19.209 1.00 56.44 130 PRO A C 1
ATOM 1029 O O . PRO A 1 130 ? 19.425 8.232 -20.096 1.00 56.44 130 PRO A O 1
ATOM 1032 N N . TYR A 1 131 ? 20.825 6.629 -19.414 1.00 65.88 131 TYR A N 1
ATOM 1033 C CA . TYR A 1 131 ? 21.628 6.579 -20.624 1.00 65.88 131 TYR A C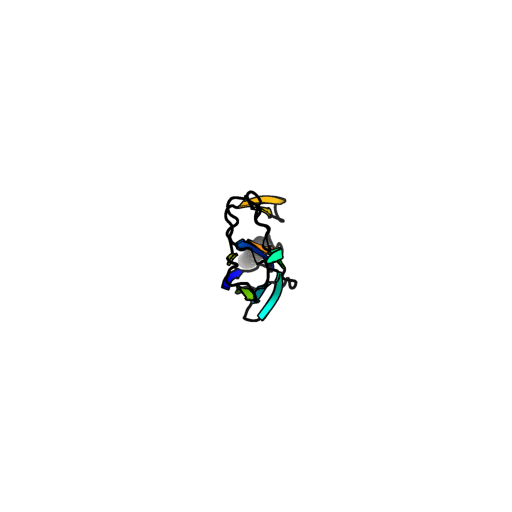A 1
ATOM 1034 C C . TYR A 1 131 ? 21.564 5.243 -21.362 1.00 65.88 131 TYR A C 1
ATOM 1036 O O . TYR A 1 131 ? 22.284 5.106 -22.337 1.00 65.88 131 TYR A O 1
ATOM 1044 N N . VAL A 1 132 ? 20.731 4.264 -20.983 1.00 71.75 132 VAL A N 1
ATOM 1045 C CA . VAL A 1 132 ? 20.669 2.978 -21.722 1.00 71.75 132 VAL A CA 1
ATOM 1046 C C . VAL A 1 132 ? 20.346 3.195 -23.203 1.00 71.75 132 VAL A C 1
ATOM 1048 O O . VAL A 1 132 ? 21.037 2.661 -24.068 1.00 71.75 132 VAL A O 1
ATOM 1051 N N . TRP A 1 133 ? 19.382 4.065 -23.508 1.00 72.00 133 TRP A N 1
ATOM 1052 C CA . TRP A 1 133 ? 19.044 4.420 -24.888 1.00 72.00 133 TRP A CA 1
ATOM 1053 C C . TRP A 1 133 ? 20.135 5.240 -25.584 1.00 72.00 133 TRP A C 1
ATOM 1055 O O . TRP A 1 133 ? 20.393 5.039 -26.770 1.00 72.00 133 TRP A O 1
ATOM 1065 N N . ALA A 1 134 ? 20.830 6.110 -24.848 1.00 78.69 134 ALA A N 1
ATOM 1066 C CA . ALA A 1 134 ? 21.972 6.854 -25.375 1.00 78.69 134 ALA A CA 1
ATOM 1067 C C . ALA A 1 134 ? 23.159 5.923 -25.690 1.00 78.69 134 ALA A C 1
ATOM 1069 O O . ALA A 1 134 ? 23.763 6.033 -26.752 1.00 78.69 134 ALA A O 1
ATOM 1070 N N . CYS A 1 135 ? 23.451 4.956 -24.818 1.00 83.12 135 CYS A N 1
ATOM 1071 C CA . CYS A 1 135 ? 24.470 3.929 -25.017 1.00 83.12 135 CYS A CA 1
ATOM 1072 C C . CYS A 1 135 ? 24.124 3.021 -26.203 1.00 83.12 135 CYS A C 1
ATOM 1074 O O . CYS A 1 135 ? 24.997 2.748 -27.024 1.00 83.12 135 CYS A O 1
ATOM 1076 N N . ALA A 1 136 ? 22.860 2.602 -26.335 1.00 84.81 136 ALA A N 1
ATOM 1077 C CA . ALA A 1 136 ? 22.394 1.819 -27.479 1.00 84.81 136 ALA A CA 1
ATOM 1078 C C . ALA A 1 136 ? 22.563 2.589 -28.801 1.00 84.81 136 ALA A C 1
ATOM 1080 O O . ALA A 1 136 ? 23.045 2.028 -29.784 1.00 84.81 136 ALA A O 1
ATOM 1081 N N . LEU A 1 137 ? 22.244 3.889 -28.812 1.00 89.50 137 LEU A N 1
ATOM 1082 C CA . LEU A 1 137 ? 22.438 4.756 -29.974 1.00 89.50 137 LEU A CA 1
ATOM 1083 C C . LEU A 1 137 ? 23.923 4.933 -30.326 1.00 89.50 137 LEU A C 1
ATOM 1085 O O . LEU A 1 137 ? 24.297 4.784 -31.488 1.00 89.50 137 LEU A O 1
ATOM 1089 N N . ILE A 1 138 ? 24.781 5.210 -29.338 1.00 93.25 138 ILE A N 1
ATOM 1090 C CA . ILE A 1 138 ? 26.233 5.348 -29.542 1.00 93.25 138 ILE A CA 1
ATOM 1091 C C . ILE A 1 138 ? 26.819 4.045 -30.096 1.00 93.25 138 ILE A C 1
ATOM 1093 O O . ILE A 1 138 ? 27.619 4.075 -31.033 1.00 93.25 138 ILE A O 1
ATOM 1097 N N . PHE A 1 139 ? 26.401 2.896 -29.561 1.00 92.94 139 PHE A N 1
ATOM 1098 C CA . PHE A 1 139 ? 26.849 1.592 -30.037 1.00 92.94 139 PHE A CA 1
ATOM 1099 C C . PHE A 1 139 ? 26.403 1.327 -31.482 1.00 92.94 139 PHE A C 1
ATOM 1101 O O . PHE A 1 139 ? 27.219 0.930 -32.312 1.00 92.94 139 PHE A O 1
ATOM 1108 N N . ALA A 1 140 ? 25.145 1.631 -31.819 1.00 94.19 140 ALA A N 1
ATOM 1109 C CA . ALA A 1 140 ? 24.634 1.504 -33.182 1.00 94.19 140 ALA A CA 1
ATOM 1110 C C . ALA A 1 140 ? 25.392 2.403 -34.176 1.00 94.19 140 ALA A C 1
ATOM 1112 O O . ALA A 1 140 ? 25.784 1.942 -35.247 1.00 94.19 140 ALA A O 1
ATOM 1113 N N . LEU A 1 141 ? 25.667 3.660 -33.811 1.00 93.88 141 LEU A N 1
ATOM 1114 C CA . LEU A 1 141 ? 26.448 4.589 -34.638 1.00 93.88 141 LEU A CA 1
ATOM 1115 C C . LEU A 1 141 ? 27.907 4.134 -34.808 1.00 93.88 141 LEU A C 1
ATOM 1117 O O . LEU A 1 141 ? 28.485 4.275 -35.887 1.00 93.88 141 LEU A O 1
ATOM 1121 N N . SER A 1 142 ? 28.497 3.545 -33.767 1.00 93.94 142 SER A N 1
ATOM 1122 C CA . SER A 1 142 ? 29.854 2.982 -33.816 1.00 93.94 142 SER A CA 1
ATOM 1123 C C . SER A 1 142 ? 29.937 1.781 -34.766 1.00 93.94 142 SER A C 1
ATOM 1125 O O . SER A 1 142 ? 30.867 1.681 -35.562 1.00 93.94 142 SER A O 1
ATOM 1127 N N . LEU A 1 143 ? 28.934 0.898 -34.753 1.00 94.44 143 LEU A N 1
ATOM 1128 C CA . LEU A 1 143 ? 28.852 -0.213 -35.706 1.00 94.44 143 LEU A CA 1
ATOM 1129 C C . LEU A 1 143 ? 28.617 0.275 -37.138 1.00 94.44 143 LEU A C 1
ATOM 1131 O O . LEU A 1 143 ? 29.265 -0.211 -38.063 1.00 94.44 143 LEU A O 1
ATOM 1135 N N . LEU A 1 144 ? 27.730 1.257 -37.324 1.00 93.25 144 LEU A N 1
ATOM 1136 C CA . LEU A 1 144 ? 27.432 1.814 -38.641 1.00 93.25 144 LEU A CA 1
ATOM 1137 C C . LEU A 1 144 ? 28.669 2.484 -39.253 1.00 93.25 144 LEU A C 1
ATOM 1139 O O . LEU A 1 144 ? 28.999 2.234 -40.408 1.00 93.25 144 LEU A O 1
ATOM 1143 N N . SER A 1 145 ? 29.391 3.288 -38.469 1.00 89.12 145 SER A N 1
ATOM 1144 C CA . SER A 1 145 ? 30.644 3.908 -38.914 1.00 89.12 145 SER A CA 1
ATOM 1145 C C . SER A 1 145 ? 31.714 2.867 -39.243 1.00 89.12 145 SER A C 1
ATOM 1147 O O . SER A 1 145 ? 32.317 2.945 -40.311 1.00 89.12 145 SER A O 1
ATOM 1149 N N . SER A 1 146 ? 31.897 1.842 -38.402 1.00 91.75 146 SER A N 1
ATOM 1150 C CA . SER A 1 146 ? 32.813 0.733 -38.697 1.00 91.75 146 SER A CA 1
ATOM 1151 C C . SER A 1 146 ? 32.453 0.008 -39.998 1.00 91.75 146 SER A C 1
ATOM 1153 O O . SER A 1 146 ? 33.349 -0.378 -40.747 1.00 91.75 146 SER A O 1
ATOM 1155 N N . TYR A 1 147 ? 31.163 -0.173 -40.280 1.00 90.81 147 TYR A N 1
ATOM 1156 C CA . TYR A 1 147 ? 30.693 -0.803 -41.511 1.00 90.81 147 TYR A CA 1
ATOM 1157 C C . TYR A 1 147 ? 30.960 0.066 -42.746 1.00 90.81 147 TYR A C 1
ATOM 1159 O O . TYR A 1 147 ? 31.440 -0.441 -43.759 1.00 90.81 147 TYR A O 1
ATOM 1167 N N . VAL A 1 148 ? 30.728 1.379 -42.648 1.00 90.25 148 VAL A N 1
ATOM 1168 C CA . VAL A 1 148 ? 31.049 2.335 -43.719 1.00 90.25 148 VAL A CA 1
ATOM 1169 C C . VAL A 1 148 ? 32.546 2.315 -44.035 1.00 90.25 148 VAL A C 1
ATOM 1171 O O . VAL A 1 148 ? 32.914 2.181 -45.198 1.00 90.25 148 VAL A O 1
ATOM 1174 N N . PHE A 1 149 ? 33.416 2.363 -43.018 1.00 87.81 149 PHE A N 1
ATOM 1175 C CA . PHE A 1 149 ? 34.866 2.268 -43.226 1.00 87.81 149 PHE A CA 1
ATOM 1176 C C . PHE A 1 149 ? 35.286 0.946 -43.875 1.00 87.81 149 PHE A C 1
ATOM 1178 O O . PHE A 1 149 ? 36.165 0.946 -44.736 1.00 87.81 149 PHE A O 1
ATOM 1185 N N . TYR A 1 150 ? 34.662 -0.169 -43.490 1.00 88.94 150 TYR A N 1
ATOM 1186 C CA . TYR A 1 150 ? 34.936 -1.472 -44.090 1.00 88.94 150 TYR A CA 1
ATOM 1187 C C . TYR A 1 150 ? 34.580 -1.506 -45.583 1.00 88.94 150 TYR A C 1
ATOM 1189 O O . TYR A 1 150 ? 35.411 -1.923 -46.388 1.00 88.94 150 TYR A O 1
ATOM 1197 N N . ILE A 1 151 ? 33.393 -1.017 -45.963 1.00 90.94 151 ILE A N 1
ATOM 1198 C CA . ILE A 1 151 ? 32.993 -0.938 -47.376 1.00 90.94 151 ILE A CA 1
ATOM 1199 C C . ILE A 1 151 ? 33.939 -0.029 -48.157 1.00 90.94 151 ILE A C 1
ATOM 1201 O O . ILE A 1 151 ? 34.466 -0.458 -49.179 1.00 90.94 151 ILE A O 1
ATOM 1205 N N . SER A 1 152 ? 34.210 1.187 -47.670 1.00 84.12 152 SER A N 1
ATOM 1206 C CA . SER A 1 152 ? 35.126 2.110 -48.355 1.00 84.12 152 SER A CA 1
ATOM 1207 C C . SER A 1 152 ? 36.517 1.505 -48.557 1.00 84.12 152 SER A C 1
ATOM 1209 O O . SER A 1 152 ? 37.143 1.706 -49.597 1.00 84.12 152 SER A O 1
ATOM 1211 N N . TYR A 1 153 ? 37.011 0.746 -47.576 1.00 83.38 153 TYR A N 1
ATOM 1212 C CA . TYR A 1 153 ? 38.290 0.055 -47.685 1.00 83.38 153 TYR A CA 1
ATOM 1213 C C . TYR A 1 153 ? 38.261 -1.058 -48.742 1.00 83.38 153 TYR A C 1
ATOM 1215 O O . TYR A 1 153 ? 39.174 -1.134 -49.566 1.00 83.38 153 TYR A O 1
ATOM 1223 N N . GLU A 1 154 ? 37.222 -1.892 -48.771 1.00 83.81 154 GLU A N 1
ATOM 1224 C CA . GLU A 1 154 ? 37.090 -2.945 -49.784 1.00 83.81 154 GLU A CA 1
ATOM 1225 C C . GLU A 1 154 ? 36.901 -2.372 -51.200 1.00 83.81 154 GLU A C 1
ATOM 1227 O O . GLU A 1 154 ? 37.543 -2.846 -52.134 1.00 83.81 154 GLU A O 1
ATOM 1232 N N . GLU A 1 155 ? 36.129 -1.296 -51.373 1.00 78.50 155 GLU A N 1
ATOM 1233 C CA . GLU A 1 155 ? 35.995 -0.605 -52.665 1.00 78.50 155 GLU A CA 1
ATOM 1234 C C . GLU A 1 155 ? 37.336 -0.029 -53.152 1.00 78.50 155 GLU A C 1
ATOM 1236 O O . GLU A 1 155 ? 37.703 -0.207 -54.316 1.00 78.50 155 GLU A O 1
ATOM 1241 N N . SER A 1 156 ? 38.134 0.563 -52.255 1.00 72.19 156 SER A N 1
ATOM 1242 C CA . SER A 1 156 ? 39.458 1.106 -52.605 1.00 72.19 156 SER A CA 1
ATOM 1243 C C . SER A 1 156 ? 40.465 0.038 -53.067 1.00 72.19 156 SER A C 1
ATOM 1245 O O . SER A 1 156 ? 41.357 0.312 -53.878 1.00 72.19 156 SER A O 1
ATOM 1247 N N . LYS A 1 157 ? 40.317 -1.211 -52.604 1.00 69.62 157 LYS A N 1
ATOM 1248 C CA . LYS A 1 157 ? 41.116 -2.340 -53.106 1.00 69.62 157 LYS A CA 1
ATOM 1249 C C . LYS A 1 157 ? 40.723 -2.744 -54.522 1.00 69.62 157 LYS A C 1
ATOM 1251 O O . LYS A 1 157 ? 41.579 -3.176 -55.284 1.00 69.62 157 LYS A O 1
ATOM 1256 N N . VAL A 1 158 ? 39.446 -2.635 -54.884 1.00 61.38 158 VAL A N 1
ATOM 1257 C CA . VAL A 1 158 ? 38.969 -3.008 -56.225 1.00 61.38 158 VAL A CA 1
ATOM 1258 C C . VAL A 1 158 ? 39.455 -2.007 -57.279 1.00 61.38 158 VAL A C 1
ATOM 1260 O O . VAL A 1 158 ? 39.777 -2.405 -58.397 1.00 61.38 158 VAL A O 1
ATOM 1263 N N . GLU A 1 159 ? 39.569 -0.723 -56.932 1.00 58.84 159 GLU A N 1
ATOM 1264 C CA . GLU A 1 159 ? 40.069 0.315 -57.848 1.00 58.84 159 GLU A CA 1
ATOM 1265 C C . GLU A 1 159 ? 41.580 0.240 -58.109 1.00 58.84 159 GLU A C 1
ATOM 1267 O O . GLU A 1 159 ? 42.029 0.606 -59.191 1.00 58.84 159 GLU A O 1
ATOM 1272 N N . THR A 1 160 ? 42.368 -0.277 -57.165 1.00 56.75 160 THR A N 1
ATOM 1273 C CA . THR A 1 160 ? 43.835 -0.379 -57.287 1.00 56.75 160 THR A CA 1
ATOM 1274 C C . THR A 1 160 ? 44.321 -1.600 -58.082 1.00 56.75 160 THR A C 1
ATOM 1276 O O . THR A 1 160 ? 45.522 -1.741 -58.305 1.00 56.75 160 THR A O 1
ATOM 1279 N N . VAL A 1 161 ? 43.409 -2.470 -58.534 1.00 55.28 161 VAL A N 1
ATOM 1280 C CA . VAL A 1 161 ? 43.708 -3.698 -59.305 1.00 55.28 161 VAL A CA 1
ATOM 1281 C C . VAL A 1 161 ? 43.333 -3.561 -60.800 1.00 55.28 161 VAL A C 1
ATOM 1283 O O . VAL A 1 161 ? 43.397 -4.536 -61.547 1.00 55.28 161 VAL A O 1
ATOM 1286 N N . LYS A 1 162 ? 42.969 -2.360 -61.271 1.00 45.62 162 LYS A N 1
ATOM 1287 C CA . LYS A 1 162 ? 42.786 -2.045 -62.704 1.00 45.62 162 LYS A CA 1
ATOM 1288 C C . LYS A 1 162 ? 44.005 -1.347 -63.294 1.00 45.62 162 LYS A C 1
ATOM 1290 O O . LYS A 1 162 ? 44.282 -1.620 -64.483 1.00 45.62 162 LYS A O 1
#

pLDDT: mean 78.24, std 14.4, range [40.16, 95.12]